Protein AF-A0A7C2Q490-F1 (afdb_monomer_lite)

Foldseek 3Di:
DDKAWDDKDWDQDPPVRFIWIWIWMDDPQWIWTWIATPPDGIDIDTDHPVVVVVVVVVVVVVVVVVVVVVD

Structure (mmCIF, N/CA/C/O backbone):
data_AF-A0A7C2Q490-F1
#
_entry.id   AF-A0A7C2Q490-F1
#
loop_
_atom_site.group_PDB
_atom_site.id
_atom_site.type_symbol
_atom_site.label_atom_id
_atom_site.label_alt_id
_atom_site.label_comp_id
_atom_site.label_asym_id
_atom_site.label_entity_id
_atom_site.label_seq_id
_atom_site.pdbx_PDB_ins_code
_atom_site.Cartn_x
_atom_site.Cartn_y
_atom_site.Cartn_z
_atom_site.occupancy
_atom_site.B_iso_or_equiv
_atom_site.auth_seq_id
_atom_site.auth_comp_id
_atom_site.auth_asym_id
_atom_site.auth_atom_id
_atom_site.pdbx_PDB_model_num
ATOM 1 N N . MET A 1 1 ? -12.950 11.371 18.833 1.00 64.56 1 MET A N 1
ATOM 2 C CA . MET A 1 1 ? -12.590 10.149 18.082 1.00 64.56 1 MET A CA 1
ATOM 3 C C . MET A 1 1 ? -11.128 9.864 18.359 1.00 64.56 1 MET A C 1
ATOM 5 O O . MET A 1 1 ? -10.330 10.782 18.238 1.00 64.56 1 MET A O 1
ATOM 9 N N . THR A 1 2 ? -10.789 8.661 18.815 1.00 80.19 2 THR A N 1
ATOM 10 C CA . THR A 1 2 ? -9.392 8.246 19.005 1.00 80.19 2 THR A CA 1
ATOM 11 C C . THR A 1 2 ? -8.796 7.865 17.653 1.00 80.19 2 THR A C 1
ATOM 13 O O . THR A 1 2 ? -9.427 7.123 16.900 1.00 80.19 2 THR A O 1
ATOM 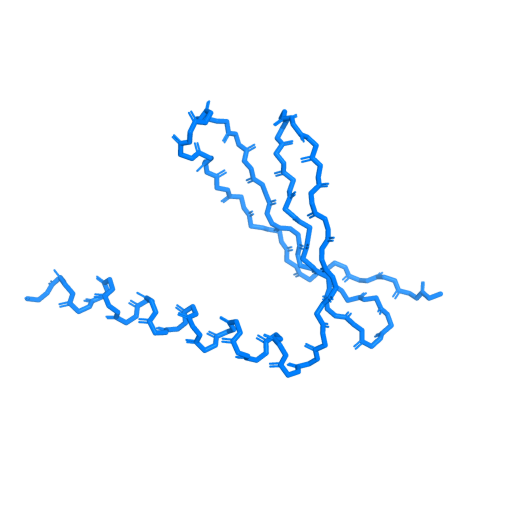16 N N . SER A 1 3 ? -7.616 8.404 17.350 1.00 87.44 3 SER A N 1
ATOM 17 C CA . SER A 1 3 ? -6.795 8.016 16.201 1.00 87.44 3 SER A CA 1
ATOM 18 C C . SER A 1 3 ? -5.656 7.142 16.704 1.00 87.44 3 SER A C 1
ATOM 20 O O . SER A 1 3 ? -5.049 7.476 17.723 1.00 87.44 3 SER A O 1
ATOM 22 N N . GLN A 1 4 ? -5.373 6.046 16.011 1.00 93.44 4 GLN A N 1
ATOM 23 C CA . GLN A 1 4 ? -4.237 5.180 16.304 1.00 93.44 4 GLN A CA 1
ATOM 24 C C . GLN A 1 4 ? -3.442 4.920 15.030 1.00 93.44 4 GLN A C 1
ATOM 26 O O . GLN A 1 4 ? -3.985 4.394 14.060 1.00 93.44 4 GLN A O 1
ATOM 31 N N . ASP A 1 5 ? -2.153 5.236 15.068 1.00 93.69 5 ASP A N 1
ATOM 32 C CA . ASP A 1 5 ? -1.225 4.918 13.989 1.00 93.69 5 ASP A CA 1
ATOM 33 C C . ASP A 1 5 ? -0.820 3.443 14.092 1.00 93.69 5 ASP A C 1
ATOM 35 O O . ASP A 1 5 ? -0.469 2.950 15.167 1.00 93.69 5 ASP A O 1
ATOM 39 N N . ILE A 1 6 ? -0.918 2.725 12.975 1.00 95.75 6 ILE A N 1
ATOM 40 C CA . ILE A 1 6 ? -0.696 1.277 12.892 1.00 95.75 6 ILE A CA 1
ATOM 41 C C . ILE A 1 6 ? 0.645 0.969 12.229 1.00 95.75 6 ILE A C 1
ATOM 43 O O . ILE A 1 6 ? 1.374 0.097 12.698 1.00 95.75 6 ILE A O 1
ATOM 47 N N . ALA A 1 7 ? 0.974 1.669 11.143 1.00 94.94 7 ALA A N 1
ATOM 48 C CA . ALA A 1 7 ? 2.208 1.445 10.399 1.00 94.94 7 ALA A CA 1
ATOM 49 C C . ALA A 1 7 ? 2.652 2.700 9.646 1.00 94.94 7 ALA A C 1
ATOM 51 O O . ALA A 1 7 ? 1.824 3.497 9.209 1.00 94.94 7 ALA A O 1
ATOM 52 N N . VAL A 1 8 ? 3.965 2.824 9.450 1.00 94.12 8 VAL A N 1
ATOM 53 C CA . VAL A 1 8 ? 4.603 3.853 8.625 1.00 94.12 8 VAL A CA 1
ATOM 54 C C . VAL A 1 8 ? 5.518 3.144 7.635 1.00 94.12 8 VAL A C 1
ATOM 56 O O . VAL A 1 8 ? 6.449 2.453 8.047 1.00 94.12 8 VAL A O 1
ATOM 59 N N . ILE A 1 9 ? 5.250 3.294 6.342 1.00 94.62 9 ILE A N 1
ATOM 60 C CA . ILE A 1 9 ? 5.995 2.640 5.261 1.00 94.62 9 ILE A CA 1
ATOM 61 C C . ILE A 1 9 ? 6.647 3.729 4.417 1.00 94.62 9 ILE A C 1
ATOM 63 O O . ILE A 1 9 ? 5.940 4.538 3.826 1.00 94.62 9 ILE A O 1
ATOM 67 N N . ARG A 1 10 ? 7.981 3.755 4.364 1.00 92.69 10 ARG A N 1
ATOM 68 C CA . ARG A 1 10 ? 8.753 4.716 3.560 1.00 92.69 10 ARG A CA 1
ATOM 69 C C . ARG A 1 10 ? 9.169 4.090 2.235 1.00 92.69 10 ARG A C 1
ATOM 71 O O . ARG A 1 10 ? 9.519 2.911 2.199 1.00 92.69 10 ARG A O 1
ATOM 78 N N . PHE A 1 11 ? 9.140 4.874 1.169 1.00 91.25 11 PHE A N 1
ATOM 79 C CA . PHE A 1 11 ? 9.566 4.483 -0.172 1.00 91.25 11 PHE A CA 1
ATOM 80 C C . PHE A 1 11 ? 10.043 5.715 -0.942 1.00 91.25 11 PHE A C 1
ATOM 82 O O . PHE A 1 11 ? 9.799 6.845 -0.535 1.00 91.25 11 PHE A O 1
ATOM 89 N N . THR A 1 12 ? 10.738 5.502 -2.053 1.00 90.00 12 THR A N 1
ATOM 90 C CA . THR A 1 12 ? 11.163 6.589 -2.940 1.00 90.00 12 THR A CA 1
ATOM 91 C C . THR A 1 12 ? 10.109 6.796 -4.020 1.00 90.00 12 THR A C 1
ATOM 93 O O . THR A 1 12 ? 9.717 5.835 -4.686 1.00 90.00 12 THR A O 1
ATOM 96 N N . 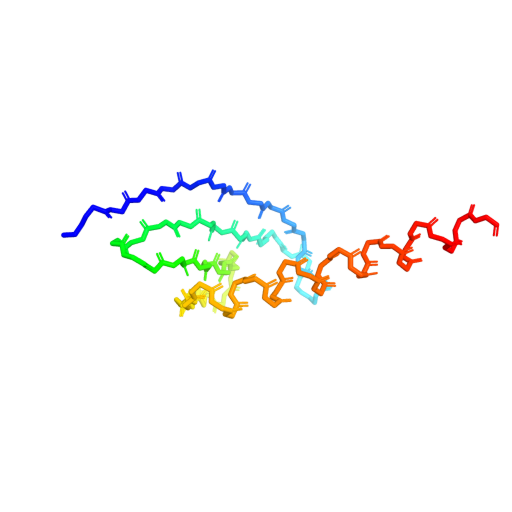ASP A 1 13 ? 9.641 8.033 -4.192 1.00 86.75 13 ASP A N 1
ATOM 97 C CA . ASP A 1 13 ? 8.769 8.396 -5.307 1.00 86.75 13 ASP A CA 1
ATOM 98 C C . ASP A 1 13 ? 9.533 8.241 -6.624 1.00 86.75 13 ASP A C 1
ATOM 100 O O . ASP A 1 13 ? 10.627 8.778 -6.788 1.00 86.75 13 ASP A O 1
ATOM 104 N N . VAL A 1 14 ? 8.967 7.497 -7.573 1.00 87.88 14 VAL A N 1
ATOM 105 C CA . VAL A 1 14 ? 9.662 7.191 -8.833 1.00 87.88 14 VAL A CA 1
ATOM 106 C C . VAL A 1 14 ? 9.873 8.452 -9.675 1.00 87.88 14 VAL A C 1
ATOM 108 O O . VAL A 1 14 ? 10.894 8.557 -10.354 1.00 87.88 14 VAL A O 1
ATOM 111 N N . ASP A 1 15 ? 8.966 9.425 -9.599 1.00 86.69 15 ASP A N 1
ATOM 112 C CA . ASP A 1 15 ? 9.030 10.619 -10.438 1.00 86.69 15 ASP A CA 1
ATOM 113 C C . ASP A 1 15 ? 9.947 11.698 -9.847 1.00 86.69 15 ASP A C 1
ATOM 115 O O . ASP A 1 15 ? 10.840 12.183 -10.543 1.00 86.69 15 ASP A O 1
ATOM 119 N N . SER A 1 16 ? 9.767 12.079 -8.574 1.00 86.00 16 SER A N 1
ATOM 120 C CA . SER A 1 16 ? 10.601 13.114 -7.940 1.00 86.00 16 SER A CA 1
ATOM 121 C C . SER A 1 16 ? 11.907 12.592 -7.350 1.00 86.00 16 SER A C 1
ATOM 123 O O . SER A 1 16 ? 12.793 13.398 -7.081 1.00 86.00 16 SER A O 1
ATOM 125 N N . GLN A 1 17 ? 12.059 11.272 -7.183 1.00 89.62 17 GLN A N 1
ATOM 126 C CA . GLN A 1 17 ? 13.199 10.638 -6.499 1.00 89.62 17 GLN A CA 1
ATOM 127 C C . GLN A 1 17 ? 13.345 11.053 -5.024 1.00 89.62 17 GLN A C 1
ATOM 129 O O . GLN A 1 17 ? 14.380 10.817 -4.401 1.00 89.62 17 GLN A O 1
ATOM 134 N N . GLU A 1 18 ? 12.303 11.650 -4.452 1.00 87.19 18 GLU A N 1
ATOM 135 C CA . GLU A 1 18 ? 12.255 12.072 -3.054 1.00 87.19 18 GLU A CA 1
ATOM 136 C C . GLU A 1 18 ? 11.669 10.970 -2.171 1.00 87.19 18 GLU A C 1
ATOM 138 O O . GLU A 1 18 ? 11.035 10.022 -2.651 1.00 87.19 18 GLU A O 1
ATOM 143 N N . GLU A 1 19 ? 11.867 11.095 -0.859 1.00 88.44 19 GLU A N 1
ATOM 144 C CA . GLU A 1 19 ? 11.230 10.189 0.087 1.00 88.44 19 GLU A CA 1
ATOM 145 C C . GLU A 1 19 ? 9.724 10.483 0.177 1.00 88.44 19 GLU A C 1
ATOM 147 O O . GLU A 1 19 ? 9.268 11.622 0.309 1.00 88.44 19 GLU A O 1
ATOM 152 N N . ALA A 1 20 ? 8.942 9.416 0.122 1.00 89.88 20 ALA A N 1
ATOM 153 C CA . ALA A 1 20 ? 7.513 9.411 0.345 1.00 89.88 20 ALA A CA 1
ATOM 154 C C . ALA A 1 20 ? 7.163 8.388 1.430 1.00 89.88 20 ALA A C 1
ATOM 156 O O . ALA A 1 20 ? 7.907 7.441 1.714 1.00 89.88 20 ALA A O 1
ATOM 157 N N . VAL A 1 21 ? 6.013 8.586 2.066 1.00 91.81 21 VAL A N 1
ATOM 158 C CA . VAL A 1 21 ? 5.555 7.739 3.163 1.00 91.81 21 VAL A CA 1
ATOM 159 C C . VAL A 1 21 ? 4.069 7.430 3.047 1.00 91.81 21 VAL A C 1
ATOM 161 O O . VAL A 1 21 ? 3.260 8.288 2.703 1.00 91.81 21 VAL A O 1
ATOM 164 N N . VAL A 1 22 ? 3.705 6.192 3.373 1.00 93.94 22 VAL A N 1
ATOM 165 C CA . VAL A 1 22 ? 2.328 5.787 3.658 1.00 93.94 22 VAL A CA 1
ATOM 166 C C . VAL A 1 22 ? 2.193 5.595 5.163 1.00 93.94 22 VAL A C 1
ATOM 168 O O . VAL A 1 22 ? 2.847 4.727 5.745 1.00 93.94 22 VAL A O 1
ATOM 171 N N . LEU A 1 23 ? 1.325 6.383 5.794 1.00 93.44 23 LEU A N 1
ATOM 172 C CA . LEU A 1 23 ? 0.855 6.167 7.160 1.00 93.44 23 LEU A CA 1
ATOM 173 C C . LEU A 1 23 ? -0.473 5.410 7.112 1.00 93.44 23 LEU A C 1
ATOM 175 O O . LEU A 1 23 ? -1.437 5.881 6.511 1.00 93.44 23 LEU A O 1
ATOM 179 N N . VAL A 1 24 ? -0.534 4.265 7.783 1.00 94.56 24 VAL A N 1
ATOM 180 C CA . VAL A 1 24 ? -1.776 3.524 8.010 1.00 94.56 24 VAL A CA 1
ATOM 181 C C . VAL A 1 24 ? -2.261 3.834 9.415 1.00 94.56 24 VAL A C 1
ATOM 183 O O . VAL A 1 24 ? -1.542 3.581 10.385 1.00 94.56 24 VAL A O 1
ATOM 186 N N . ARG A 1 25 ? -3.483 4.349 9.542 1.00 94.44 25 ARG A N 1
ATOM 187 C CA . ARG A 1 25 ? -4.092 4.687 10.833 1.00 94.44 25 ARG A CA 1
ATOM 188 C C . ARG A 1 25 ? -5.537 4.228 10.922 1.00 94.44 25 ARG A C 1
ATOM 190 O O . ARG A 1 25 ? -6.192 4.002 9.913 1.00 94.44 25 ARG A O 1
ATOM 197 N N . VAL A 1 26 ? -6.054 4.113 12.135 1.00 93.56 26 VAL A N 1
ATOM 198 C CA . VAL A 1 26 ? -7.473 3.850 12.394 1.00 93.56 26 VAL A CA 1
ATOM 199 C C . VAL A 1 26 ? -8.073 5.063 13.084 1.00 93.56 26 VAL A C 1
ATOM 201 O O . VAL A 1 26 ? -7.563 5.508 14.112 1.00 93.56 26 VAL A O 1
ATOM 204 N N . VAL A 1 27 ? -9.169 5.583 12.530 1.00 90.06 27 VAL A N 1
ATOM 205 C CA . VAL A 1 27 ? -9.934 6.696 13.105 1.00 90.06 27 VAL A CA 1
ATOM 206 C C . VAL A 1 27 ? -11.378 6.245 13.281 1.00 90.06 27 VAL A C 1
ATOM 208 O O . VAL A 1 27 ? -12.144 6.127 12.325 1.00 90.06 27 VAL A O 1
ATOM 211 N N . GLY A 1 28 ? -11.765 5.954 14.524 1.00 88.50 28 GLY A N 1
ATOM 212 C CA . GLY A 1 28 ? -13.070 5.351 14.802 1.00 88.50 28 GLY A CA 1
ATOM 213 C C . GLY A 1 28 ? -13.211 3.976 14.136 1.00 88.50 28 GLY A C 1
ATOM 214 O O . GLY A 1 28 ? -12.514 3.045 14.519 1.00 88.50 28 GLY A O 1
ATOM 215 N N . ALA A 1 29 ? -14.118 3.857 13.161 1.00 86.38 29 ALA A N 1
ATOM 216 C CA . ALA A 1 29 ? -14.377 2.621 12.407 1.00 86.38 29 ALA A CA 1
ATOM 217 C C . ALA A 1 29 ? -13.810 2.645 10.972 1.00 86.38 29 ALA A C 1
ATOM 219 O O . ALA A 1 29 ? -14.139 1.779 10.166 1.00 86.38 29 ALA A O 1
ATOM 220 N N . GLN A 1 30 ? -13.003 3.654 10.636 1.00 88.06 30 GLN A N 1
ATOM 221 C CA . GLN A 1 30 ? -12.424 3.830 9.306 1.00 88.06 30 GLN A CA 1
ATOM 222 C C . GLN A 1 3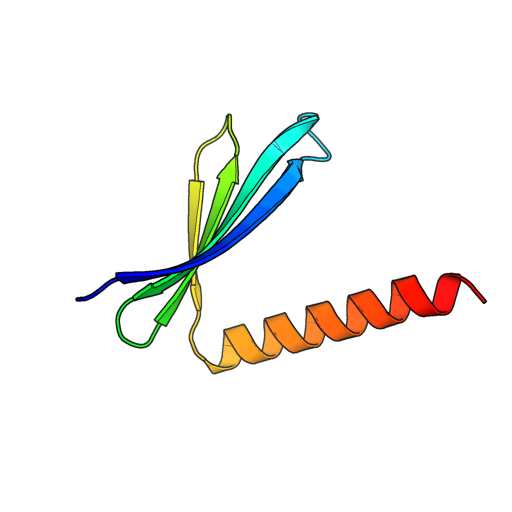0 ? -10.916 3.595 9.332 1.00 88.06 30 GLN A C 1
ATOM 224 O O . GLN A 1 30 ? -10.246 3.884 10.328 1.00 88.06 30 GLN A O 1
ATOM 229 N N . ILE A 1 31 ? -10.392 3.104 8.211 1.00 92.81 31 ILE A N 1
ATOM 230 C CA . ILE A 1 31 ? -8.960 2.891 8.003 1.00 92.81 31 ILE A CA 1
ATOM 231 C C . ILE A 1 31 ? -8.451 4.036 7.131 1.00 92.81 31 ILE A C 1
ATOM 233 O O . ILE A 1 31 ? -8.892 4.193 5.997 1.00 92.81 31 ILE A O 1
ATOM 237 N N . GLY A 1 32 ? -7.559 4.857 7.672 1.00 91.25 32 GLY A N 1
ATOM 238 C CA . GLY A 1 32 ? -6.910 5.955 6.967 1.00 91.25 32 GLY A CA 1
ATOM 239 C C . GLY A 1 32 ? -5.600 5.509 6.323 1.00 91.25 32 GLY A C 1
ATOM 240 O O . GLY A 1 32 ? -4.793 4.837 6.969 1.00 91.25 32 GLY A O 1
ATOM 241 N N . LEU A 1 33 ? -5.387 5.913 5.074 1.00 93.00 33 LEU A N 1
ATOM 242 C CA . LEU A 1 33 ? -4.099 5.871 4.390 1.00 93.00 33 LEU A CA 1
ATOM 243 C C . LEU A 1 33 ? -3.695 7.309 4.065 1.00 93.00 33 LEU A C 1
ATOM 245 O O . LEU A 1 33 ? -4.342 7.959 3.242 1.00 93.00 33 LEU A O 1
ATOM 249 N N . CYS A 1 34 ? -2.631 7.797 4.698 1.00 88.38 34 CYS A N 1
ATOM 250 C CA . CYS A 1 34 ? -2.027 9.077 4.339 1.00 88.38 34 CYS A CA 1
ATOM 251 C C . CYS A 1 34 ? -0.789 8.817 3.489 1.00 88.38 34 CYS A C 1
ATOM 253 O O . CYS A 1 34 ? 0.195 8.276 3.985 1.00 88.38 34 CYS A O 1
ATOM 255 N N . LEU A 1 35 ? -0.850 9.207 2.223 1.00 86.25 35 LEU A N 1
ATOM 256 C CA . LEU A 1 35 ? 0.273 9.268 1.301 1.00 86.25 35 LEU A CA 1
ATOM 257 C C . LEU A 1 35 ? 0.871 10.668 1.411 1.00 86.25 35 LEU A C 1
ATOM 259 O O . LEU A 1 35 ? 0.277 11.632 0.934 1.00 86.25 35 LEU A O 1
ATOM 263 N N . SER A 1 36 ? 2.017 10.783 2.065 1.00 81.25 36 SER A N 1
ATOM 264 C CA . SER A 1 36 ? 2.736 12.045 2.207 1.00 81.25 36 SER A CA 1
ATOM 265 C C . SER A 1 36 ? 3.982 12.013 1.335 1.00 81.25 36 SER A C 1
ATOM 267 O O . SER A 1 36 ? 4.744 11.042 1.352 1.00 81.25 36 SER A O 1
ATOM 269 N N . ARG A 1 37 ? 4.164 13.067 0.542 1.00 70.69 37 ARG A N 1
ATOM 270 C CA . ARG A 1 37 ? 5.409 13.339 -0.178 1.00 70.69 37 ARG A CA 1
ATOM 271 C C . ARG A 1 37 ? 6.127 14.467 0.543 1.00 70.69 37 ARG A C 1
ATOM 273 O O . ARG A 1 37 ? 5.475 15.425 0.955 1.00 70.69 37 ARG A O 1
ATOM 280 N N . GLU A 1 38 ? 7.454 14.388 0.641 1.00 66.75 38 GLU A N 1
ATOM 281 C CA . GLU A 1 38 ? 8.266 15.459 1.239 1.00 66.75 38 GLU A CA 1
ATOM 282 C C . GLU A 1 38 ? 7.944 16.828 0.610 1.00 66.75 38 GLU A C 1
ATOM 284 O O . GLU A 1 38 ? 7.819 17.845 1.302 1.00 66.75 38 GLU A O 1
ATOM 289 N N . HIS A 1 39 ? 7.695 16.832 -0.703 1.00 62.97 39 HIS A N 1
ATOM 290 C CA . HIS A 1 39 ? 7.243 17.982 -1.470 1.00 62.97 39 HIS A CA 1
ATOM 291 C C . HIS A 1 39 ? 6.013 17.599 -2.318 1.00 62.97 39 HIS A C 1
ATOM 293 O O . HIS A 1 39 ? 5.966 16.521 -2.903 1.00 62.97 39 HIS A O 1
ATOM 299 N N . ASN A 1 40 ? 5.011 18.491 -2.383 1.00 67.12 40 ASN A N 1
ATOM 300 C CA . ASN A 1 40 ? 3.678 18.347 -3.024 1.00 67.12 40 ASN A CA 1
ATOM 301 C C . ASN A 1 40 ? 2.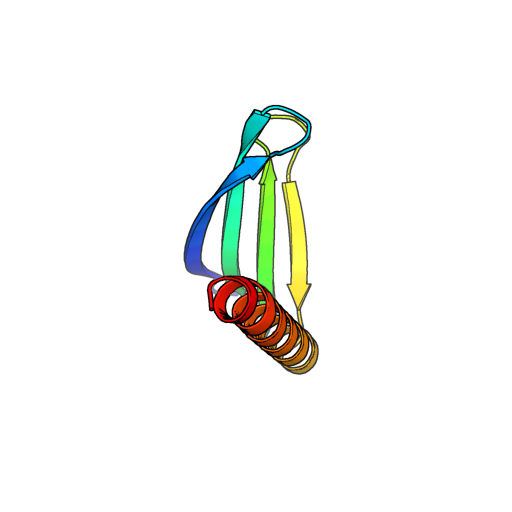492 17.956 -2.123 1.00 67.12 40 ASN A C 1
ATOM 303 O O . ASN A 1 40 ? 1.370 17.847 -2.620 1.00 67.12 40 ASN A O 1
ATOM 307 N N . GLY A 1 41 ? 2.700 17.882 -0.808 1.00 73.56 41 GLY A N 1
ATOM 308 C CA . GLY A 1 41 ? 1.622 17.752 0.172 1.00 73.56 41 GLY A CA 1
ATOM 309 C C . GLY A 1 41 ? 1.061 16.338 0.300 1.00 73.56 41 GLY A C 1
ATOM 310 O O . GLY A 1 41 ? 1.498 15.401 -0.371 1.00 73.56 41 GLY A O 1
ATOM 311 N N . ASP A 1 42 ? 0.090 16.202 1.199 1.00 82.50 42 ASP A N 1
ATOM 312 C CA . ASP A 1 42 ? -0.404 14.904 1.647 1.00 82.50 42 ASP A CA 1
ATOM 313 C C . ASP A 1 42 ? -1.765 14.596 1.023 1.00 82.50 42 ASP A C 1
ATOM 315 O O . ASP A 1 42 ? -2.673 15.432 1.020 1.00 82.50 42 ASP A O 1
ATOM 319 N N . ILE A 1 43 ? -1.926 13.368 0.537 1.00 85.94 43 ILE A N 1
ATOM 320 C CA . ILE A 1 43 ? -3.228 12.802 0.198 1.00 85.94 43 ILE A CA 1
ATOM 321 C C . ILE A 1 43 ? -3.636 11.898 1.346 1.00 85.94 43 ILE A C 1
ATOM 323 O O . ILE A 1 43 ? -2.959 10.921 1.651 1.00 85.94 43 ILE A O 1
ATOM 327 N N . GLU A 1 44 ? -4.779 12.189 1.950 1.00 88.06 44 GLU A N 1
ATOM 328 C CA . GLU A 1 44 ? -5.390 11.300 2.922 1.00 88.06 44 GLU A CA 1
ATOM 329 C C . GLU A 1 44 ? -6.688 10.714 2.373 1.00 88.06 44 GLU A C 1
ATOM 331 O O . GLU A 1 44 ? -7.578 11.439 1.924 1.00 88.06 44 GLU A O 1
ATOM 336 N N . VAL A 1 45 ? -6.801 9.388 2.443 1.00 89.44 45 VAL A N 1
ATOM 337 C CA . VAL A 1 45 ? -8.021 8.657 2.101 1.00 89.44 45 VAL A CA 1
ATOM 338 C C . VAL A 1 45 ? -8.480 7.808 3.277 1.00 89.44 45 VAL A C 1
ATOM 340 O O . VAL A 1 45 ? -7.682 7.136 3.926 1.00 89.44 45 VAL A O 1
ATOM 343 N N . PHE A 1 46 ? -9.786 7.812 3.530 1.00 91.44 46 PHE A N 1
ATOM 344 C CA . PHE A 1 46 ? -10.422 6.934 4.507 1.00 91.44 46 PHE A CA 1
ATOM 345 C C . PHE A 1 46 ? -11.191 5.847 3.774 1.00 91.44 46 PHE A C 1
ATOM 347 O O . PHE A 1 46 ? -12.111 6.131 3.009 1.00 91.44 46 PHE A O 1
ATOM 354 N N . LEU A 1 47 ? -10.813 4.602 4.024 1.00 91.69 47 LEU A N 1
ATOM 355 C CA . LEU A 1 47 ? -11.421 3.425 3.435 1.00 91.69 47 LEU A CA 1
ATOM 356 C C . LEU A 1 47 ? -12.423 2.807 4.408 1.00 91.69 47 LEU A C 1
ATOM 358 O O . LEU A 1 47 ? -12.174 2.703 5.618 1.00 91.69 47 LEU A O 1
ATOM 362 N N . ALA A 1 48 ? -13.550 2.355 3.859 1.00 91.25 48 ALA A N 1
ATOM 363 C CA . ALA A 1 48 ? -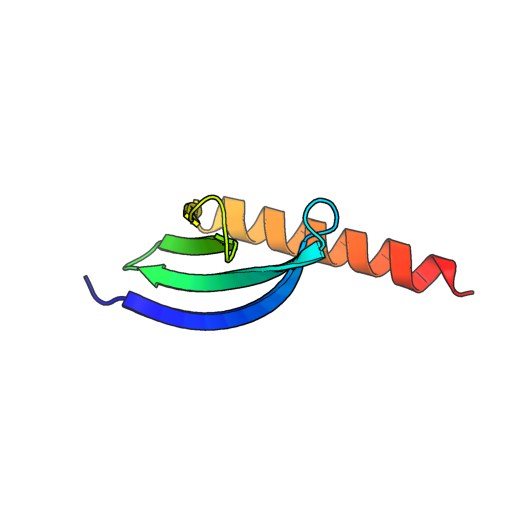14.405 1.399 4.541 1.00 91.25 48 ALA A CA 1
ATOM 364 C C . ALA A 1 48 ? -13.722 0.020 4.576 1.00 91.25 48 ALA A C 1
ATOM 366 O O . ALA A 1 48 ? -12.795 -0.261 3.814 1.00 91.25 48 ALA A O 1
ATOM 367 N N . GLU A 1 49 ? -14.206 -0.869 5.445 1.00 90.31 49 GLU A N 1
ATOM 368 C CA . GLU A 1 49 ? -13.645 -2.217 5.594 1.00 90.31 49 GLU A CA 1
ATOM 369 C C . GLU A 1 49 ? -13.584 -2.974 4.255 1.00 90.31 49 GLU A C 1
ATOM 371 O O . GLU A 1 49 ? -12.572 -3.601 3.945 1.00 90.31 49 GLU A O 1
ATOM 376 N N . GLN A 1 50 ? -14.644 -2.892 3.444 1.00 92.88 50 GLN A N 1
ATOM 377 C CA . GLN A 1 50 ? -14.723 -3.594 2.163 1.00 92.88 50 GLN A CA 1
ATOM 378 C C . GLN A 1 50 ? -13.660 -3.110 1.166 1.00 92.88 50 GLN A C 1
ATOM 380 O O . GLN A 1 50 ? -12.988 -3.939 0.551 1.00 92.88 50 GLN A O 1
ATOM 385 N N . ASP A 1 51 ? -13.464 -1.796 1.049 1.00 92.81 51 ASP A N 1
ATOM 386 C CA . ASP A 1 51 ? -12.461 -1.216 0.150 1.00 92.81 51 ASP A CA 1
ATOM 387 C C . ASP A 1 51 ? -11.041 -1.562 0.611 1.00 92.81 51 ASP A C 1
ATOM 389 O O . ASP A 1 51 ? -10.180 -1.904 -0.198 1.00 92.81 51 ASP A O 1
ATOM 393 N N . CYS A 1 52 ? -10.801 -1.562 1.928 1.00 93.44 52 CYS A N 1
ATOM 394 C CA . CYS A 1 52 ? -9.517 -1.974 2.488 1.00 93.44 52 CYS A CA 1
ATOM 395 C C . CYS A 1 52 ? -9.215 -3.453 2.197 1.00 93.44 52 CYS A C 1
ATOM 397 O O . CYS A 1 52 ? -8.097 -3.795 1.814 1.00 93.44 52 CYS A O 1
ATOM 399 N N . ARG A 1 53 ? -10.217 -4.337 2.299 1.00 94.81 53 ARG A N 1
ATOM 400 C CA . ARG A 1 53 ? -10.066 -5.754 1.930 1.00 94.81 53 ARG A CA 1
ATOM 401 C C . ARG A 1 53 ? -9.732 -5.929 0.449 1.00 94.81 53 ARG A C 1
ATOM 403 O O . ARG A 1 53 ? -8.863 -6.736 0.129 1.00 94.81 53 ARG A O 1
ATOM 410 N N . ALA A 1 54 ? -10.384 -5.171 -0.433 1.00 95.81 54 ALA A N 1
ATOM 411 C CA . ALA A 1 54 ? -10.089 -5.200 -1.864 1.00 95.81 54 ALA A CA 1
ATOM 412 C C . ALA A 1 54 ? -8.653 -4.730 -2.161 1.00 95.81 54 ALA A C 1
ATOM 414 O O . ALA A 1 54 ? -7.948 -5.376 -2.934 1.00 95.81 54 ALA A O 1
ATOM 415 N N . LEU A 1 55 ? -8.192 -3.665 -1.495 1.00 94.44 55 LEU A N 1
ATOM 416 C CA . LEU A 1 55 ? -6.813 -3.184 -1.612 1.00 94.44 55 LEU A CA 1
ATOM 417 C C . LEU A 1 55 ? -5.793 -4.234 -1.146 1.00 94.44 55 LEU A C 1
ATOM 419 O O . LEU A 1 55 ? -4.803 -4.468 -1.834 1.00 94.44 55 LEU A O 1
ATOM 423 N N . ILE A 1 56 ? -6.036 -4.891 -0.007 1.00 95.31 56 ILE A N 1
ATOM 424 C CA . ILE A 1 56 ? -5.155 -5.954 0.503 1.00 95.31 56 ILE A CA 1
ATOM 425 C C . ILE A 1 56 ? -5.050 -7.102 -0.506 1.00 95.31 56 ILE A C 1
ATOM 427 O O . ILE A 1 56 ? -3.941 -7.552 -0.787 1.00 95.31 56 ILE A O 1
ATOM 431 N N . ALA A 1 57 ? -6.175 -7.548 -1.072 1.00 97.12 57 ALA A N 1
ATOM 432 C CA . ALA A 1 57 ? -6.180 -8.611 -2.076 1.00 97.12 57 ALA A CA 1
ATOM 433 C C . ALA A 1 57 ? -5.364 -8.220 -3.320 1.00 97.12 57 ALA A C 1
ATOM 435 O O . ALA A 1 57 ? -4.499 -8.976 -3.749 1.00 97.12 57 ALA A O 1
ATOM 436 N N . ALA A 1 58 ? -5.550 -7.001 -3.834 1.00 97.31 58 ALA A N 1
ATOM 437 C CA . ALA A 1 58 ? -4.788 -6.510 -4.982 1.00 97.31 58 ALA A CA 1
ATOM 438 C C . ALA A 1 58 ? -3.272 -6.441 -4.711 1.00 97.31 58 ALA A C 1
ATOM 440 O O . ALA A 1 58 ? -2.472 -6.780 -5.582 1.00 97.31 58 ALA A O 1
ATOM 441 N N . LEU A 1 59 ? -2.861 -6.038 -3.503 1.00 95.38 59 LEU A N 1
ATOM 442 C CA . LEU A 1 59 ? -1.448 -6.034 -3.105 1.00 95.38 59 LEU A CA 1
ATOM 443 C C . LEU A 1 59 ? -0.869 -7.454 -3.021 1.00 95.38 59 LEU A C 1
ATOM 445 O O . LEU A 1 59 ? 0.274 -7.673 -3.419 1.00 95.38 59 LEU A O 1
ATOM 449 N N . GLN A 1 60 ? -1.647 -8.419 -2.522 1.00 96.50 60 GLN A N 1
ATOM 450 C CA . GLN A 1 60 ? -1.247 -9.829 -2.477 1.00 96.50 60 GLN A CA 1
ATOM 451 C C . GLN A 1 60 ? -1.080 -10.413 -3.884 1.00 96.50 60 GLN 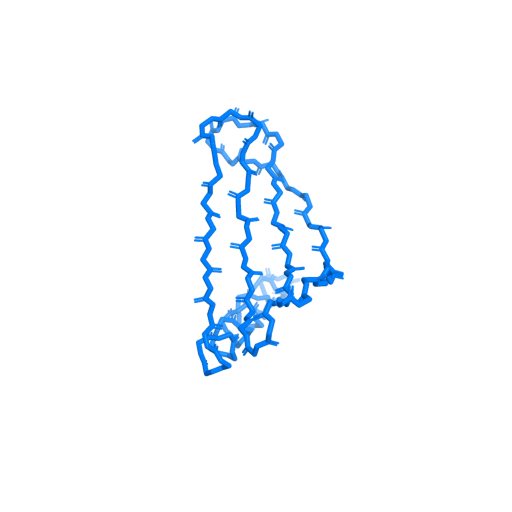A C 1
ATOM 453 O O . GLN A 1 60 ? -0.076 -11.075 -4.149 1.00 96.50 60 GLN A O 1
ATOM 458 N N . ASP A 1 61 ? -2.012 -10.121 -4.791 1.00 96.00 61 ASP A N 1
ATOM 459 C CA . ASP A 1 61 ? -1.931 -10.549 -6.189 1.00 96.00 61 ASP A CA 1
ATOM 460 C C . ASP A 1 61 ? -0.704 -9.940 -6.886 1.00 96.00 61 ASP A C 1
ATOM 462 O O . ASP A 1 61 ? 0.055 -10.653 -7.545 1.00 96.00 61 ASP A O 1
ATOM 466 N N . ALA A 1 62 ? -0.445 -8.643 -6.688 1.00 95.56 62 ALA A N 1
ATOM 467 C CA . ALA A 1 62 ? 0.741 -7.978 -7.230 1.00 95.56 62 ALA A CA 1
ATOM 468 C C . ALA A 1 62 ? 2.047 -8.611 -6.717 1.00 95.56 62 ALA A C 1
ATOM 470 O O . ALA A 1 62 ? 2.984 -8.822 -7.489 1.00 95.56 62 ALA A O 1
ATOM 471 N N . LEU A 1 63 ? 2.102 -8.969 -5.430 1.00 94.62 63 LEU A N 1
ATOM 472 C CA . LEU A 1 63 ? 3.256 -9.650 -4.847 1.00 94.62 63 LEU A CA 1
ATOM 473 C C . LEU A 1 63 ? 3.476 -11.036 -5.468 1.00 94.62 63 LEU A C 1
ATOM 475 O O . LEU A 1 63 ? 4.619 -11.429 -5.709 1.00 94.62 63 LEU A O 1
ATOM 479 N N . ALA A 1 64 ? 2.397 -11.770 -5.748 1.00 94.38 64 ALA A N 1
ATOM 480 C CA . ALA A 1 64 ? 2.475 -13.073 -6.396 1.00 94.38 64 ALA A CA 1
ATOM 481 C C . ALA A 1 64 ? 3.027 -12.970 -7.827 1.00 94.38 64 ALA A C 1
ATOM 483 O O . ALA A 1 64 ? 3.828 -13.816 -8.220 1.00 94.38 64 ALA A O 1
ATOM 484 N N . VAL A 1 65 ? 2.659 -11.926 -8.582 1.00 94.88 65 VAL A N 1
ATOM 485 C CA . VAL A 1 65 ? 3.216 -11.665 -9.923 1.00 94.88 65 VAL A CA 1
ATOM 486 C C . VAL A 1 65 ? 4.729 -11.461 -9.848 1.00 94.88 65 VAL A C 1
ATOM 488 O O . VAL A 1 65 ? 5.476 -12.200 -10.481 1.00 94.88 65 VAL A O 1
ATOM 491 N N . VAL A 1 66 ? 5.194 -10.540 -8.998 1.00 92.12 66 VAL A N 1
ATOM 492 C CA . VAL A 1 66 ? 6.631 -10.233 -8.873 1.00 92.12 66 VAL A CA 1
ATOM 493 C C . VAL A 1 66 ? 7.436 -11.438 -8.371 1.00 92.12 66 VAL A C 1
ATOM 495 O O . VAL A 1 66 ? 8.570 -11.647 -8.788 1.00 92.12 66 VAL A O 1
ATOM 498 N N . THR A 1 67 ? 6.860 -12.257 -7.488 1.00 87.56 67 THR A N 1
ATOM 499 C CA . THR A 1 67 ? 7.549 -13.436 -6.936 1.00 87.56 67 THR A CA 1
ATOM 500 C C . THR A 1 67 ? 7.655 -14.580 -7.950 1.00 87.56 67 THR A C 1
ATOM 502 O O . THR A 1 67 ? 8.651 -15.301 -7.954 1.00 87.56 67 THR A O 1
ATOM 505 N N . ASN A 1 68 ? 6.653 -14.749 -8.818 1.00 72.62 68 ASN A N 1
ATOM 506 C CA . ASN A 1 68 ? 6.645 -15.800 -9.838 1.00 72.62 68 ASN A CA 1
ATOM 507 C C . ASN A 1 68 ? 7.516 -15.467 -11.060 1.00 72.62 68 ASN A C 1
ATOM 509 O O . ASN A 1 68 ? 7.963 -16.390 -11.732 1.00 72.62 68 ASN A O 1
ATOM 513 N N . ASP A 1 69 ? 7.818 -14.191 -11.312 1.00 57.81 69 ASP A N 1
ATOM 514 C CA . ASP A 1 69 ? 8.725 -13.754 -12.389 1.00 57.81 69 ASP A CA 1
ATOM 515 C C . ASP A 1 69 ? 10.223 -14.023 -12.088 1.00 57.81 69 ASP A C 1
ATOM 517 O O . ASP A 1 69 ? 11.103 -13.672 -12.877 1.00 57.81 69 ASP A O 1
ATOM 521 N N . HIS A 1 70 ? 10.540 -14.653 -10.950 1.00 51.88 70 HIS A N 1
ATOM 522 C CA . HIS A 1 70 ? 11.901 -15.027 -10.542 1.00 51.88 70 HIS A CA 1
ATOM 523 C C . HIS A 1 70 ? 12.204 -16.540 -10.629 1.00 51.88 70 HIS A C 1
ATOM 525 O O . HIS A 1 70 ? 13.222 -16.978 -10.085 1.00 51.88 70 HIS A O 1
ATOM 531 N N . LEU A 1 71 ? 11.360 -17.330 -11.312 1.00 47.06 71 LEU A N 1
ATOM 532 C CA . LEU A 1 71 ? 11.561 -18.765 -11.590 1.00 47.06 71 LEU A CA 1
ATOM 533 C C . LEU A 1 71 ? 11.776 -19.062 -13.080 1.00 47.06 71 LEU A C 1
ATOM 535 O O . LEU A 1 71 ? 11.026 -18.514 -13.915 1.00 47.06 71 LEU A O 1
#

Secondary structure (DSSP, 8-state):
--EEEEEEEEEE-TTT-SEEEEEEEEETTEEEEEEEETTTEEEEEEE-HHHHHHHHHHHHHHHHHHHHTT-

Radius of gyration: 14.34 Å; chains: 1; bounding box: 28×37×31 Å

Sequence (71 aa):
MTSQDIAVIRFTDVDSQEEAVVLVRVVGAQIGLCLSREHNGDIEVFLAEQDCRALIAALQDALAVVTNDHL

pLDDT: mean 87.39, std 10.79, range [47.06, 97.31]